Protein 1TAF (pdb70)

GO terms:
  GO:0016251 RNA polymerase II general transcription initiation factor activity (F, IDA)
  GO:0005634 nucleus (C, IDA)
  GO:0000124 SAGA complex (C, IDA)
  GO:0005669 transcription factor TFIID complex (C, IDA)
  GO:0006366 transcription by RNA polymerase II (P, IDA)
  GO:0030707 follicle cell of egg chamber development (P, IMP)
  GO:0001223 transcription coactivator binding (F, IPI)
  GO:0000124 SAGA complex (C, IPI)
  GO:0005669 transcription factor TFIID complex (C, IPI)
  GO:0046982 protein heterodimerization activity (F, IPI)
  GO:0005515 protein binding (F, IPI)

CATH classification: 1.10.20.10

Solvent-accessible surface area: 8183 Å² total; per-residue (Å²): 142,99,26,16,108,24,1,79,44,2,0,159,79,51,118,4,156,94,51,60,105,143,0,16,66,18,0,54,97,20,3,91,128,30,0,20,57,6,0,85,47,0,49,68,58,0,74,129,55,194,126,179,53,0,58,38,97,9,0,132,76,0,19,118,97,65,137,136,204,58,201,55,27,52,4,41,15,100,5,0,48,84,15,1,142,79,53,63,7,34,77,10,28,95,67,0,0,102,40,0,5,34,24,0,0,55,71,1,28,148,12,1,67,54,0,14,127,57,13,96,163,52,179,93,136,101,0,15,15,168,3,0,50,100,4,53,149,115

Radius of gyration: 15.67 Å; Cα contacts (8 Å, |Δi|>4): 174; chains: 2; bounding box: 30×45×30 Å

Nearest PDB structures (foldseek):
  1taf-assembly1_A  TM=1.015E+00  e=3.915E-10  Drosophila melanogaster
  6f3t-assembly4_L  TM=9.168E-01  e=1.521E-06  Homo sapiens
  6f3t-assembly1_E  TM=9.383E-01  e=9.383E-03  Homo sapiens
  5bs7-assembly1_D  TM=8.596E-01  e=2.216E-02  Xenopus laevis
  7yqk-assembly1_D  TM=8.655E-01  e=2.530E-02  Homo sapiens

Foldseek 3Di:
DVQLVVVVVVCVVVPVPDDDSCVSVVVVVVVVVVVCQLVVQLVVVCVVVVHDDRDPVSSVVSPVVVPD/DDDDDWADLVVQQVVCVVVVVDGDDSVRSVVVRRVVRVVVVQLVVQLVVVCVVVPHDDRDVVSSVVSVVD

Secondary structure (P-SEA, 3-state):
caaaaaaaaaaaaacccccccaaaaaaaaaaaaaaaaaaaaaaaaaaaaccccccaaaaaaaaaaacc/ccccbbbbaaaaaaaaaaaccccccaaaaaaaaaaaaaaaaaaaaaaaaaaaaaccccccaaaaaaaaac

InterPro domains:
  IPR003162 Transcription initiation factor TAFII31 [PF02291] (16-135)
  IPR003162 Transcription initiation factor TAFII31 [cd07979] (19-113)
  IPR009072 Histone-fold [G3DSA:1.10.20.10] (19-86)
  IPR009072 Histone-fold [SSF47113] (20-83)
  IPR051431 Transcription initiation factor TFIID subunit 9/TAF9 [PTHR48068] (2-189)

Sequence (138 aa):
PKDAQVIMSILKELNVQEYEPRVVNQLLEFTFRYVTSILDDAKVYANHARKKTIDLDDVRLATEVTLDMLYGSSISAESMKVIAESIGVGSLSDDAAKELAEDVSIKLKRIVQDAAKFMNHAKRQKLSVRDIDMSLKV

Organism: Drosophila melanogaster (NCBI:txid7227)

Structure (mmCIF, N/CA/C/O backbone):
data_1TAF
#
_entry.id   1TAF
#
_cell.length_a   59.800
_cell.length_b   59.800
_cell.length_c   111.000
_cell.angle_alpha   90.00
_cell.angle_beta   90.00
_cell.angle_gamma   90.00
#
_symmetry.space_group_name_H-M   'P 41 21 2'
#
loop_
_entity.id
_entity.type
_entity.pdbx_description
1 polymer 'TFIID TBP ASSOCIATED FACTOR 42'
2 polymer 'TFIID TBP ASSOCIATED FACTOR 62'
3 non-polymer 'ZINC ION'
4 water water
#
loop_
_atom_site.group_PDB
_atom_site.id
_atom_site.type_symbol
_atom_site.label_atom_id
_atom_site.label_alt_id
_atom_site.label_comp_id
_atom_site.label_asym_id
_atom_site.label_entity_id
_atom_site.label_seq_id
_atom_site.pdbx_PDB_ins_code
_atom_site.Cartn_x
_atom_site.Cartn_y
_atom_site.Cartn_z
_atom_site.occupancy
_atom_site.B_iso_or_equiv
_atom_site.auth_seq_id
_atom_site.auth_comp_id
_atom_site.auth_asym_id
_atom_site.auth_atom_id
_atom_site.pdbx_PDB_model_num
ATOM 1 N N . PRO A 1 1 ? 59.201 19.292 -7.203 1.00 46.08 19 PRO A N 1
ATOM 2 C CA . PRO A 1 1 ? 59.778 18.146 -6.476 1.00 43.48 19 PRO A CA 1
ATOM 3 C C . PRO A 1 1 ? 60.467 18.568 -5.173 1.00 40.28 19 PRO A C 1
ATOM 4 O O . PRO A 1 1 ? 60.293 17.947 -4.129 1.00 40.74 19 PRO A O 1
ATOM 8 N N . LYS A 1 2 ? 61.279 19.613 -5.267 1.00 38.22 20 LYS A N 1
ATOM 9 C CA . LYS A 1 2 ? 62.002 20.178 -4.136 1.00 33.25 20 LYS A CA 1
ATOM 10 C C . LYS A 1 2 ? 61.001 20.656 -3.077 1.00 29.05 20 LYS A C 1
ATOM 11 O O . LYS A 1 2 ? 61.157 20.362 -1.893 1.00 26.42 20 LYS A O 1
ATOM 17 N N . ASP A 1 3 ? 59.970 21.377 -3.521 1.00 24.61 21 ASP A N 1
ATOM 18 C CA . ASP A 1 3 ? 58.930 21.904 -2.634 1.00 20.90 21 ASP A CA 1
ATOM 19 C C . ASP A 1 3 ? 58.017 20.800 -2.107 1.00 18.55 21 ASP A C 1
ATOM 20 O O . ASP A 1 3 ? 57.530 20.887 -0.976 1.00 14.98 21 ASP A O 1
ATOM 25 N N . ALA A 1 4 ? 57.774 19.779 -2.931 1.00 15.50 22 ALA A N 1
ATOM 26 C CA . ALA A 1 4 ? 56.929 18.657 -2.531 1.00 14.40 22 ALA A CA 1
ATOM 27 C C . ALA A 1 4 ? 57.571 17.976 -1.334 1.00 13.53 22 ALA A C 1
ATOM 28 O O . ALA A 1 4 ? 56.881 17.609 -0.385 1.00 13.32 22 ALA A O 1
ATOM 30 N N . GLN A 1 5 ? 58.898 17.844 -1.374 1.00 13.56 23 GLN A N 1
ATOM 31 C CA . GLN A 1 5 ? 59.659 17.228 -0.295 1.00 15.33 23 GLN A CA 1
ATOM 32 C C . GLN A 1 5 ? 59.529 18.036 0.993 1.00 15.36 23 GLN A C 1
ATOM 33 O O . GLN A 1 5 ? 59.385 17.471 2.072 1.00 15.40 23 GLN A O 1
ATOM 39 N N . VAL A 1 6 ? 59.606 19.358 0.883 1.00 13.15 24 VAL A N 1
ATOM 40 C CA . VAL A 1 6 ? 59.471 20.213 2.055 1.00 12.01 24 VAL A CA 1
ATOM 41 C C . VAL A 1 6 ? 58.098 19.981 2.670 1.00 11.03 24 VAL A C 1
ATOM 42 O O . VAL A 1 6 ? 57.965 19.848 3.890 1.00 10.24 24 VAL A O 1
ATOM 46 N N . ILE A 1 7 ? 57.076 19.931 1.821 1.00 8.69 25 ILE A N 1
ATOM 47 C CA . ILE A 1 7 ? 55.725 19.727 2.318 1.00 8.79 25 ILE A CA 1
ATOM 48 C C . ILE A 1 7 ? 55.584 18.368 2.993 1.00 8.35 25 ILE A C 1
ATOM 49 O O . ILE A 1 7 ? 54.973 18.262 4.049 1.00 6.20 25 ILE A O 1
ATOM 54 N N . MET A 1 8 ? 56.224 17.349 2.431 1.00 9.01 26 MET A N 1
ATOM 55 C CA . MET A 1 8 ? 56.155 16.025 3.023 1.00 9.65 26 MET A CA 1
ATOM 56 C C . MET A 1 8 ? 56.857 16.022 4.383 1.00 11.16 26 MET A C 1
ATOM 57 O O . MET A 1 8 ? 56.380 15.394 5.334 1.00 9.81 26 MET A O 1
ATOM 62 N N . SER A 1 9 ? 57.938 16.794 4.494 1.00 11.55 27 SER A N 1
ATOM 63 C CA . SER A 1 9 ? 58.688 16.894 5.743 1.00 10.74 27 SER A CA 1
ATOM 64 C C . SER A 1 9 ? 57.880 17.633 6.790 1.00 11.18 27 SER A C 1
ATOM 65 O O . SER A 1 9 ? 57.945 17.291 7.969 1.00 10.11 27 SER A O 1
ATOM 68 N N . ILE A 1 10 ? 57.138 18.660 6.370 1.00 10.22 28 ILE A N 1
ATOM 69 C CA . ILE A 1 10 ? 56.297 19.425 7.305 1.00 10.13 28 ILE A CA 1
ATOM 70 C C . ILE A 1 10 ? 55.199 18.508 7.862 1.00 10.94 28 ILE A C 1
ATOM 71 O O . ILE A 1 10 ? 54.922 18.515 9.064 1.00 10.31 28 ILE A O 1
ATOM 76 N N . LEU A 1 11 ? 54.594 17.709 6.983 1.00 9.29 29 LEU A N 1
ATOM 77 C CA . LEU A 1 11 ? 53.554 16.777 7.387 1.00 9.43 29 LEU A CA 1
ATOM 78 C C . LEU A 1 11 ? 54.075 15.808 8.449 1.00 10.68 29 LEU A C 1
ATOM 79 O O . LEU A 1 11 ? 53.425 15.579 9.468 1.00 10.12 29 LEU A O 1
ATOM 84 N N . LYS A 1 12 ? 55.272 15.278 8.229 1.00 11.92 30 LYS A N 1
ATOM 85 C CA . LYS A 1 12 ? 55.887 14.349 9.172 1.00 12.80 30 LYS A CA 1
ATOM 86 C C . LYS A 1 12 ? 56.273 15.051 10.485 1.00 12.53 30 LYS A C 1
ATOM 87 O O . LYS A 1 12 ? 56.024 14.535 11.573 1.00 11.61 30 LYS A O 1
ATOM 93 N N . GLU A 1 13 ? 56.862 16.238 10.379 1.00 11.30 31 GLU A N 1
ATOM 94 C CA . GLU A 1 13 ? 57.268 17.001 11.557 1.00 11.54 31 GLU A CA 1
ATOM 95 C C . GLU A 1 13 ? 56.082 17.363 12.437 1.00 11.42 31 GLU A C 1
ATOM 96 O O . GLU A 1 13 ? 56.224 17.479 13.654 1.00 10.59 31 GLU A O 1
ATOM 102 N N . LEU A 1 14 ? 54.918 17.566 11.823 1.00 9.47 32 LEU A N 1
ATOM 103 C CA . LEU A 1 14 ? 53.729 17.911 12.593 1.00 10.05 32 LEU A CA 1
ATOM 104 C C . LEU A 1 14 ? 52.926 16.669 12.968 1.00 10.94 32 LEU A C 1
ATOM 105 O O . LEU A 1 14 ? 51.754 16.742 13.332 1.00 10.28 32 LEU A O 1
ATOM 110 N N . ASN A 1 15 ? 53.603 15.530 12.896 1.00 12.35 33 ASN A N 1
ATOM 111 C CA . ASN A 1 15 ? 53.045 14.237 13.248 1.00 16.10 33 ASN A CA 1
ATOM 112 C C . ASN A 1 15 ? 51.870 13.725 12.446 1.00 15.62 33 ASN A C 1
ATOM 113 O O . ASN A 1 15 ? 50.982 13.047 12.979 1.00 14.22 33 ASN A O 1
ATOM 118 N N . VAL A 1 16 ? 51.848 14.085 11.168 1.00 13.84 34 VAL A N 1
ATOM 119 C CA . VAL A 1 16 ? 50.816 13.592 10.277 1.00 14.40 34 VAL A CA 1
ATOM 120 C C . VAL A 1 16 ? 51.523 12.457 9.532 1.00 15.37 34 VAL A C 1
ATOM 121 O O . VAL A 1 16 ? 52.176 12.667 8.513 1.00 14.73 34 VAL A O 1
ATOM 125 N N . GLN A 1 17 ? 51.437 11.268 10.120 1.00 16.19 35 GLN A N 1
ATOM 126 C CA . GLN A 1 17 ? 52.068 10.057 9.605 1.00 17.02 35 GLN A CA 1
ATOM 127 C C . GLN A 1 17 ? 51.448 9.473 8.338 1.00 15.73 35 GLN A C 1
ATOM 128 O O . GLN A 1 17 ? 52.135 8.836 7.539 1.00 17.70 35 GLN A O 1
ATOM 134 N N . GLU A 1 18 ? 50.154 9.690 8.151 1.00 12.99 36 GLU A N 1
ATOM 135 C CA . GLU A 1 18 ? 49.477 9.198 6.961 1.00 12.91 36 GLU A CA 1
ATOM 136 C C . GLU A 1 18 ? 48.570 10.280 6.406 1.00 10.12 36 GLU A C 1
ATOM 137 O O . GLU A 1 18 ? 47.892 10.977 7.157 1.00 10.41 36 GLU A O 1
ATOM 143 N N . TYR A 1 19 ? 48.553 10.405 5.086 1.00 10.39 37 TYR A N 1
ATOM 144 C CA . TYR A 1 19 ? 47.726 11.396 4.413 1.00 9.47 37 TYR A CA 1
ATOM 145 C C . TYR A 1 19 ? 47.465 10.979 2.971 1.00 10.80 37 TYR A C 1
ATOM 146 O O . TYR A 1 19 ? 48.227 10.194 2.396 1.00 12.98 37 TYR A O 1
ATOM 155 N N . GLU A 1 20 ? 46.359 11.448 2.401 1.00 9.58 38 GLU A N 1
ATOM 156 C CA . GLU A 1 20 ? 46.049 11.152 1.010 1.00 8.43 38 GLU A CA 1
ATOM 157 C C . GLU A 1 20 ? 47.137 11.868 0.229 1.00 10.51 38 GLU A C 1
ATOM 158 O O . GLU A 1 20 ? 47.490 13.001 0.556 1.00 10.08 38 GLU A O 1
ATOM 164 N N . PRO A 1 21 ? 47.672 11.220 -0.823 1.00 12.47 39 PRO A N 1
ATOM 165 C CA . PRO A 1 21 ? 48.739 11.788 -1.654 1.00 12.63 39 PRO A CA 1
ATOM 166 C C . PRO A 1 21 ? 48.455 13.180 -2.174 1.00 12.27 39 PRO A C 1
ATOM 167 O O . PRO A 1 21 ? 49.354 14.009 -2.224 1.00 13.77 39 PRO A O 1
ATOM 171 N N . ARG A 1 22 ? 47.207 13.435 -2.547 1.00 11.43 40 ARG A N 1
ATOM 172 C CA . ARG A 1 22 ? 46.812 14.725 -3.094 1.00 13.51 40 ARG A CA 1
ATOM 173 C C . ARG A 1 22 ? 46.883 15.917 -2.136 1.00 14.01 40 ARG A C 1
ATOM 174 O O . ARG A 1 22 ? 46.719 17.067 -2.560 1.00 12.49 40 ARG A O 1
ATOM 182 N N . VAL A 1 23 ? 47.084 15.642 -0.846 1.00 11.41 41 VAL A N 1
ATOM 183 C CA . VAL A 1 23 ? 47.218 16.691 0.166 1.00 10.67 41 VAL A CA 1
ATOM 184 C C . VAL A 1 23 ? 48.460 17.520 -0.186 1.00 10.95 41 VAL A C 1
ATOM 185 O O . VAL A 1 23 ? 48.462 18.743 -0.081 1.00 12.27 41 VAL A O 1
ATOM 189 N N . VAL A 1 24 ? 49.510 16.844 -0.623 1.00 10.88 42 VAL A N 1
ATOM 190 C CA . VAL A 1 24 ? 50.737 17.518 -1.008 1.00 12.89 42 VAL A CA 1
ATOM 191 C C . VAL A 1 24 ? 50.444 18.470 -2.175 1.00 14.38 42 VAL A C 1
ATOM 192 O O . VAL A 1 24 ? 50.901 19.608 -2.190 1.00 13.34 42 VAL A O 1
ATOM 196 N N . ASN A 1 25 ? 49.670 17.993 -3.141 1.00 13.63 43 ASN A N 1
ATOM 197 C CA . ASN A 1 25 ? 49.311 18.788 -4.308 1.00 15.49 43 ASN A CA 1
ATOM 198 C C . ASN A 1 25 ? 48.553 20.027 -3.864 1.00 14.49 43 ASN A C 1
ATOM 199 O O . ASN A 1 25 ? 48.841 21.134 -4.311 1.00 13.60 43 ASN A O 1
ATOM 204 N N . GLN A 1 26 ? 47.572 19.822 -2.992 1.00 11.66 44 GLN A N 1
ATOM 205 C CA . GLN A 1 26 ? 46.755 20.900 -2.451 1.00 12.33 44 GLN A CA 1
ATOM 206 C C . GLN A 1 26 ? 47.626 21.951 -1.785 1.00 12.13 44 GLN A C 1
ATOM 207 O O . GLN A 1 26 ? 47.371 23.148 -1.912 1.00 10.35 44 GLN A O 1
ATOM 213 N N . LEU A 1 27 ? 48.608 21.491 -1.013 1.00 10.85 45 LEU A N 1
ATOM 214 C CA . LEU A 1 27 ? 49.483 22.403 -0.294 1.00 10.89 45 LEU A CA 1
ATOM 215 C C . LEU A 1 27 ? 50.437 23.149 -1.214 1.00 11.41 45 LEU A C 1
ATOM 216 O O . LEU A 1 27 ? 50.806 24.284 -0.931 1.00 10.33 45 LEU A O 1
ATOM 221 N N . LEU A 1 28 ? 50.818 22.524 -2.326 1.00 9.92 46 LEU A N 1
ATOM 222 C CA . LEU A 1 28 ? 51.693 23.192 -3.280 1.00 11.68 46 LEU A CA 1
ATOM 223 C C . LEU A 1 28 ? 50.871 24.285 -3.971 1.00 12.72 46 LEU A C 1
ATOM 224 O O . LEU A 1 28 ? 51.362 25.382 -4.236 1.00 10.57 46 LEU A O 1
ATOM 229 N N . GLU A 1 29 ? 49.597 23.993 -4.209 1.00 12.57 47 GLU A N 1
ATOM 230 C CA . GLU A 1 29 ? 48.702 24.936 -4.858 1.00 12.80 47 GLU A CA 1
ATOM 231 C C . GLU A 1 29 ? 48.446 26.124 -3.951 1.00 13.03 47 GLU A C 1
ATOM 232 O O . GLU A 1 29 ? 48.393 27.271 -4.406 1.00 10.40 47 GLU A O 1
ATOM 238 N N . PHE A 1 30 ? 48.328 25.847 -2.657 1.00 11.17 48 PHE A N 1
ATOM 239 C CA . PHE A 1 30 ? 48.128 26.902 -1.682 1.00 11.14 48 PHE A CA 1
ATOM 240 C C . PHE A 1 30 ? 49.368 27.779 -1.669 1.00 9.95 48 PHE A C 1
ATOM 241 O O . PHE A 1 30 ? 49.258 28.995 -1.634 1.00 11.20 48 PHE A O 1
ATOM 249 N N . THR A 1 31 ? 50.538 27.149 -1.623 1.00 8.11 49 THR A N 1
ATOM 250 C CA . THR A 1 31 ? 51.805 27.867 -1.608 1.00 7.79 49 THR A CA 1
ATOM 251 C C . THR A 1 31 ? 51.855 28.861 -2.767 1.00 9.57 49 THR A C 1
ATOM 252 O O . THR A 1 31 ? 52.140 30.041 -2.572 1.00 9.78 49 THR A O 1
ATOM 256 N N . PHE A 1 32 ? 51.507 28.384 -3.958 1.00 9.35 50 PHE A N 1
ATOM 257 C CA . PHE A 1 32 ? 51.525 29.209 -5.151 1.00 10.23 50 PHE A CA 1
ATOM 258 C C . PHE A 1 32 ? 50.530 30.353 -5.040 1.00 10.12 50 PHE A C 1
ATOM 259 O O . PHE A 1 32 ? 50.852 31.506 -5.312 1.00 10.09 50 PHE A O 1
ATOM 267 N N . ARG A 1 33 ? 49.331 30.030 -4.595 1.00 10.47 51 ARG A N 1
ATOM 268 C CA . ARG A 1 33 ? 48.269 31.009 -4.449 1.00 11.99 51 ARG A CA 1
ATOM 269 C C . ARG A 1 33 ? 48.620 32.105 -3.450 1.00 10.79 51 ARG A C 1
ATOM 270 O O . ARG A 1 33 ? 48.379 33.281 -3.710 1.00 9.65 51 ARG A O 1
ATOM 278 N N . TYR A 1 34 ? 49.195 31.713 -2.315 1.00 8.98 52 TYR A N 1
ATOM 279 C CA . TYR A 1 34 ? 49.562 32.653 -1.260 1.00 8.02 52 TYR A CA 1
ATOM 280 C C . TYR A 1 34 ? 50.676 33.579 -1.727 1.00 7.88 52 TYR A C 1
ATOM 281 O O . TYR A 1 34 ? 50.574 34.792 -1.600 1.00 6.96 52 TYR A O 1
ATOM 290 N N . VAL A 1 35 ? 51.744 32.998 -2.257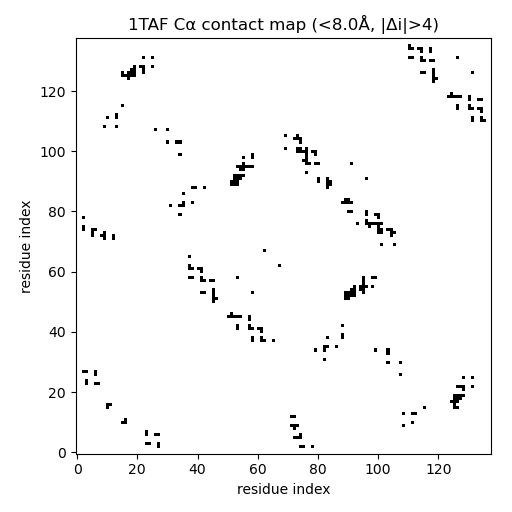 1.00 6.12 53 VAL A N 1
ATOM 291 C CA . VAL A 1 35 ? 52.874 33.778 -2.726 1.00 6.32 53 VAL A CA 1
ATOM 292 C C . VAL A 1 35 ? 52.469 34.706 -3.868 1.00 6.45 53 VAL A C 1
ATOM 293 O O . VAL A 1 35 ? 52.797 35.885 -3.856 1.00 8.24 53 VAL A O 1
ATOM 297 N N . THR A 1 36 ? 51.707 34.205 -4.828 1.00 5.90 54 THR A N 1
ATOM 298 C CA . THR A 1 36 ? 51.291 35.062 -5.930 1.00 7.05 54 THR A CA 1
ATOM 299 C C . THR A 1 36 ? 50.396 36.205 -5.424 1.00 7.19 54 THR A C 1
ATOM 300 O O . THR A 1 36 ? 50.522 37.343 -5.863 1.00 7.70 54 THR A O 1
ATOM 304 N N . SER A 1 37 ? 49.528 35.917 -4.464 1.00 7.31 55 SER A N 1
ATOM 305 C CA . SER A 1 37 ? 48.641 36.941 -3.943 1.00 8.37 55 SER A CA 1
ATOM 306 C C . SER A 1 37 ? 49.430 38.075 -3.282 1.00 8.91 55 SER A C 1
ATOM 307 O O . SER A 1 37 ? 49.189 39.248 -3.555 1.00 10.73 55 SER A O 1
ATOM 310 N N . ILE A 1 38 ? 50.387 37.719 -2.431 1.00 8.24 56 ILE A N 1
ATOM 311 C CA . ILE A 1 38 ? 51.210 38.710 -1.752 1.00 6.19 56 ILE A CA 1
ATOM 312 C C . ILE A 1 38 ? 52.059 39.496 -2.758 1.00 4.31 56 ILE A C 1
ATOM 313 O O . ILE A 1 38 ? 52.137 40.708 -2.677 1.00 5.09 56 ILE A O 1
ATOM 318 N N . LEU A 1 39 ? 52.672 38.799 -3.713 1.00 4.59 57 LEU A N 1
ATOM 319 C CA . LEU A 1 39 ? 53.543 39.429 -4.720 1.00 5.94 57 LEU A CA 1
ATOM 320 C C . LEU A 1 39 ? 52.799 40.348 -5.661 1.00 6.17 57 LEU A C 1
ATOM 321 O O . LEU A 1 39 ? 53.306 41.385 -6.077 1.00 7.51 57 LEU A O 1
ATOM 326 N N . ASP A 1 40 ? 51.568 39.978 -5.962 1.00 8.79 58 ASP A N 1
ATOM 327 C CA . ASP A 1 40 ? 50.741 40.769 -6.848 1.00 8.50 58 ASP A CA 1
ATOM 328 C C . ASP A 1 40 ? 50.477 42.159 -6.259 1.00 8.07 58 ASP A C 1
ATOM 329 O O . ASP A 1 40 ? 50.485 43.158 -6.979 1.00 6.52 58 ASP A O 1
ATOM 334 N N . ASP A 1 41 ? 50.258 42.217 -4.947 1.00 6.96 59 ASP A N 1
ATOM 335 C CA . ASP A 1 41 ? 50.032 43.482 -4.256 1.00 6.29 59 ASP A CA 1
ATOM 336 C C . ASP A 1 41 ? 51.361 44.219 -4.052 1.00 7.19 59 ASP A C 1
ATOM 337 O O . ASP A 1 41 ? 51.454 45.443 -4.236 1.00 5.16 59 ASP A O 1
ATOM 342 N N . ALA A 1 42 ? 52.386 43.466 -3.660 1.00 6.08 60 ALA A N 1
ATOM 343 C CA . ALA A 1 42 ? 53.713 44.027 -3.437 1.00 6.49 60 ALA A CA 1
ATOM 344 C C . ALA A 1 42 ? 54.222 44.729 -4.702 1.00 7.09 60 ALA A C 1
ATOM 345 O O . ALA A 1 42 ? 54.896 45.754 -4.611 1.00 8.45 60 ALA A O 1
ATOM 347 N N . LYS A 1 43 ? 53.888 44.189 -5.874 1.00 6.46 61 LYS A N 1
ATOM 348 C CA . LYS A 1 43 ? 54.311 44.777 -7.148 1.00 4.77 61 LYS A CA 1
ATOM 349 C C . LYS A 1 43 ? 53.737 46.184 -7.325 1.00 6.37 61 LYS A C 1
ATOM 350 O O . LYS A 1 43 ? 54.410 47.079 -7.827 1.00 6.96 61 LYS A O 1
ATOM 356 N N . VAL A 1 44 ? 52.503 46.385 -6.882 1.00 7.07 62 VAL A N 1
ATOM 357 C CA . VAL A 1 44 ? 51.861 47.687 -6.991 1.00 7.20 62 VAL A CA 1
ATOM 358 C C . VAL A 1 44 ? 52.625 48.702 -6.131 1.00 8.26 62 VAL A C 1
ATOM 359 O O . VAL A 1 44 ? 52.916 49.807 -6.576 1.00 7.51 62 VAL A O 1
ATOM 363 N N . TYR A 1 45 ? 52.978 48.301 -4.915 1.00 9.67 63 TYR A N 1
ATOM 364 C CA . TYR A 1 45 ? 53.716 49.166 -3.997 1.00 11.27 63 TYR A CA 1
ATOM 365 C C . TYR A 1 45 ? 55.074 49.526 -4.601 1.00 13.37 63 TYR A C 1
ATOM 366 O O . TYR A 1 45 ? 55.477 50.688 -4.574 1.00 16.00 63 TYR A O 1
ATOM 375 N N . ALA A 1 46 ? 55.751 48.533 -5.180 1.00 13.73 64 ALA A N 1
ATOM 376 C CA . ALA A 1 46 ? 57.052 48.734 -5.814 1.00 13.86 64 ALA A CA 1
ATOM 377 C C . ALA A 1 46 ? 56.900 49.720 -6.975 1.00 15.57 64 ALA A C 1
ATOM 378 O O . ALA A 1 46 ? 57.741 50.602 -7.172 1.00 15.93 64 ALA A O 1
ATOM 380 N N . ASN A 1 47 ? 55.804 49.578 -7.719 1.00 17.69 65 ASN A N 1
ATOM 381 C CA . ASN A 1 47 ? 55.495 50.459 -8.848 1.00 19.90 65 ASN A CA 1
ATOM 382 C C . ASN A 1 47 ? 55.319 51.904 -8.393 1.00 21.30 65 ASN A C 1
ATOM 383 O O . ASN A 1 47 ? 55.935 52.811 -8.934 1.00 24.24 65 ASN A O 1
ATOM 388 N N . HIS A 1 48 ? 54.496 52.104 -7.373 1.00 23.88 66 HIS A N 1
ATOM 389 C CA . HIS A 1 48 ? 54.229 53.433 -6.829 1.00 24.82 66 HIS A CA 1
ATOM 390 C C . HIS A 1 48 ? 55.450 54.083 -6.171 1.00 28.77 66 HIS A C 1
ATOM 391 O O . HIS A 1 48 ? 55.454 55.288 -5.886 1.00 27.83 66 HIS A O 1
ATOM 398 N N . ALA A 1 49 ? 56.462 53.267 -5.893 1.00 29.72 67 ALA A N 1
ATOM 399 C CA . ALA A 1 49 ? 57.702 53.745 -5.295 1.00 31.83 67 ALA A CA 1
ATOM 400 C C . ALA A 1 49 ? 58.715 53.951 -6.422 1.00 32.53 67 ALA A C 1
ATOM 40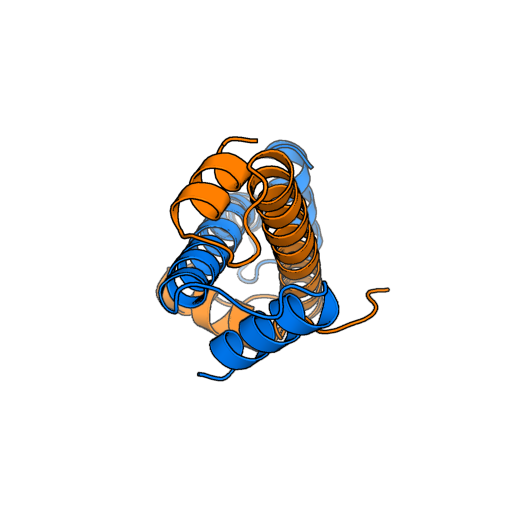1 O O . ALA A 1 49 ? 59.811 54.471 -6.203 1.00 33.30 67 ALA A O 1
ATOM 403 N N . ARG A 1 50 ? 58.316 53.568 -7.631 1.00 33.30 68 ARG A N 1
ATOM 404 C CA . ARG A 1 50 ? 59.154 53.684 -8.811 1.00 36.36 68 ARG A CA 1
ATOM 405 C C . ARG A 1 50 ? 60.386 52.796 -8.666 1.00 36.57 68 ARG A C 1
ATOM 406 O O . ARG A 1 50 ? 61.524 53.239 -8.847 1.00 38.69 68 ARG A O 1
ATOM 414 N N . LYS A 1 51 ? 60.143 51.534 -8.323 1.00 34.86 69 LYS A N 1
ATOM 415 C CA . LYS A 1 51 ? 61.203 50.546 -8.151 1.00 31.59 69 LYS A CA 1
ATOM 416 C C . LYS A 1 51 ? 61.011 49.423 -9.160 1.00 30.53 69 LYS A C 1
ATOM 417 O O . LYS A 1 51 ? 59.900 49.178 -9.618 1.00 32.41 69 LYS A O 1
ATOM 423 N N . LYS A 1 52 ? 62.097 48.756 -9.521 1.00 27.24 70 LYS A N 1
ATOM 424 C CA . LYS A 1 52 ? 62.023 47.646 -10.455 1.00 27.06 70 LYS A CA 1
ATOM 425 C C . LYS A 1 52 ? 61.991 46.312 -9.714 1.00 25.86 70 LYS A C 1
ATOM 426 O O . LYS A 1 52 ? 61.467 45.322 -10.229 1.00 27.91 70 LYS A O 1
ATOM 432 N N . THR A 1 53 ? 62.528 46.296 -8.498 1.00 20.03 71 THR A N 1
ATOM 433 C CA . THR A 1 53 ? 62.601 45.077 -7.708 1.00 16.20 71 THR A CA 1
ATOM 434 C C . THR A 1 53 ? 61.764 45.137 -6.437 1.00 14.32 71 THR A C 1
ATOM 435 O O . THR A 1 53 ? 61.870 46.085 -5.666 1.00 12.03 71 THR A O 1
ATOM 439 N N . ILE A 1 54 ? 60.932 44.119 -6.228 1.00 12.53 72 ILE A N 1
ATOM 440 C CA . ILE A 1 54 ? 60.105 44.030 -5.027 1.00 10.88 72 ILE A CA 1
ATOM 441 C C . ILE A 1 54 ? 61.055 43.859 -3.843 1.00 7.89 72 ILE A C 1
ATOM 442 O O . ILE A 1 54 ? 61.975 43.049 -3.897 1.00 6.88 72 ILE A O 1
ATOM 447 N N . ASP A 1 55 ? 60.838 44.658 -2.797 1.00 8.84 73 ASP A N 1
ATOM 448 C CA . ASP A 1 55 ? 61.657 44.641 -1.583 1.00 9.00 73 ASP A CA 1
ATOM 449 C C . ASP A 1 55 ? 60.857 44.187 -0.357 1.00 8.54 73 ASP A C 1
ATOM 450 O O . ASP A 1 55 ? 59.635 44.050 -0.410 1.00 6.88 73 ASP A O 1
ATOM 455 N N . LEU A 1 56 ? 61.567 43.975 0.749 1.00 7.83 74 LEU A N 1
ATOM 456 C CA . LEU A 1 56 ? 60.988 43.546 2.020 1.00 8.09 74 LEU A CA 1
ATOM 457 C C . LEU A 1 56 ? 59.791 44.409 2.445 1.00 9.45 74 LEU A C 1
ATOM 458 O O . LEU A 1 56 ? 58.760 43.885 2.870 1.00 6.27 74 LEU A O 1
ATOM 463 N N . ASP A 1 57 ? 59.937 45.730 2.350 1.00 9.02 75 ASP A N 1
ATOM 464 C CA . ASP A 1 57 ? 58.855 46.630 2.747 1.00 10.83 75 ASP A CA 1
ATOM 465 C C . ASP A 1 57 ? 57.581 46.422 1.939 1.00 10.20 75 ASP A C 1
ATOM 466 O O . ASP A 1 57 ? 56.479 46.536 2.483 1.00 11.71 75 ASP A O 1
ATOM 471 N N . ASP A 1 58 ? 57.738 46.078 0.660 1.00 9.51 76 ASP A N 1
ATOM 472 C CA . ASP A 1 58 ? 56.605 45.830 -0.222 1.00 9.49 76 ASP A CA 1
ATOM 473 C C . ASP A 1 58 ? 55.881 44.568 0.213 1.00 9.70 76 ASP A C 1
ATOM 474 O O . ASP A 1 58 ? 54.653 44.538 0.269 1.00 7.79 76 ASP A O 1
ATOM 479 N N . VAL A 1 59 ? 56.649 43.520 0.503 1.00 8.82 77 VAL A N 1
ATOM 480 C CA . VAL A 1 59 ? 56.080 42.250 0.964 1.00 10.15 77 VAL A CA 1
ATOM 481 C C . VAL A 1 59 ? 55.414 42.435 2.342 1.00 8.96 77 VAL A C 1
ATOM 482 O O . VAL A 1 59 ? 54.335 41.900 2.599 1.00 9.60 77 VAL A O 1
ATOM 486 N N . ARG A 1 60 ? 56.044 43.213 3.212 1.00 7.20 78 ARG A N 1
ATOM 487 C CA . ARG A 1 60 ? 55.492 43.443 4.542 1.00 7.86 78 ARG A CA 1
ATOM 488 C C . ARG A 1 60 ? 54.149 44.171 4.520 1.00 8.38 78 ARG A C 1
ATOM 489 O O . ARG A 1 60 ? 53.212 43.784 5.225 1.00 7.62 78 ARG A O 1
ATOM 497 N N . LEU A 1 61 ? 54.035 45.173 3.654 1.00 6.40 79 LEU A N 1
ATOM 498 C CA . LEU A 1 61 ? 52.809 45.948 3.541 1.00 4.45 79 LEU A CA 1
ATOM 499 C C . LEU A 1 61 ? 51.721 45.097 2.897 1.00 5.80 79 LEU A C 1
ATOM 500 O O . LEU A 1 61 ? 50.592 45.072 3.361 1.00 5.98 79 LEU A O 1
ATOM 505 N N . ALA A 1 62 ? 52.068 44.373 1.840 1.00 6.16 80 ALA A N 1
ATOM 506 C CA . ALA A 1 62 ? 51.100 43.510 1.178 1.00 6.38 80 ALA A CA 1
ATOM 507 C C . ALA A 1 62 ? 50.528 42.512 2.182 1.00 7.48 80 ALA A C 1
ATOM 508 O O . ALA A 1 62 ? 49.323 42.275 2.220 1.00 8.39 80 ALA A O 1
ATOM 510 N N . THR A 1 63 ? 51.403 41.923 2.991 1.00 8.28 81 THR A N 1
ATOM 511 C CA . THR A 1 63 ? 51.005 40.944 3.997 1.00 7.75 81 THR A CA 1
ATOM 512 C C . THR A 1 63 ? 50.113 41.554 5.075 1.00 10.04 81 THR A C 1
ATOM 513 O O . THR A 1 63 ? 49.123 40.953 5.491 1.00 11.56 81 THR A O 1
ATOM 517 N N . GLU A 1 64 ? 50.480 42.757 5.510 1.00 12.78 82 GLU A N 1
ATOM 518 C CA . GLU A 1 64 ? 49.762 43.507 6.545 1.00 12.55 82 GLU A CA 1
ATOM 519 C C . GLU A 1 64 ? 48.358 43.938 6.110 1.00 13.31 82 GLU A C 1
ATOM 520 O O . GLU A 1 64 ? 47.408 43.872 6.887 1.00 13.27 82 GLU A O 1
ATOM 526 N N . VAL A 1 65 ? 48.238 44.361 4.858 1.00 13.55 83 VAL A N 1
ATOM 527 C CA . VAL A 1 65 ? 46.971 44.826 4.323 1.00 16.73 83 VAL A CA 1
ATOM 528 C C . VAL A 1 65 ? 46.050 43.690 3.928 1.00 21.60 83 VAL A C 1
ATOM 529 O O . VAL A 1 65 ? 44.831 43.850 3.926 1.00 24.94 83 VAL A O 1
ATOM 533 N N . THR A 1 66 ? 46.615 42.528 3.629 1.00 24.82 84 THR A N 1
ATOM 534 C CA . THR A 1 66 ? 45.785 41.390 3.261 1.00 27.87 84 THR A CA 1
ATOM 535 C C . THR A 1 66 ? 45.609 40.471 4.464 1.00 30.57 84 THR A C 1
ATOM 536 O O . THR A 1 66 ? 45.530 39.258 4.316 1.00 32.16 84 THR A O 1
ATOM 540 N N . LEU A 1 67 ? 45.508 41.110 5.636 1.00 35.99 85 LEU A N 1
ATOM 541 C CA . LEU A 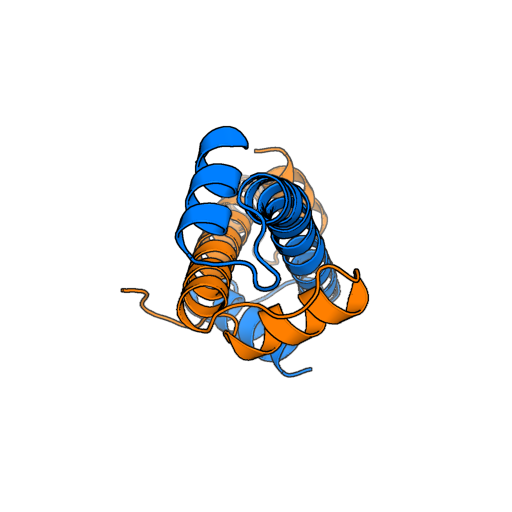1 67 ? 45.334 40.532 6.979 1.00 39.58 85 LEU A CA 1
ATOM 542 C C . LEU A 1 67 ? 46.613 40.693 7.808 1.00 40.82 85 LEU A C 1
ATOM 543 O O . LEU A 1 67 ? 46.875 41.778 8.313 1.00 42.14 85 LEU A O 1
ATOM 548 N N . ASP A 1 68 ? 47.393 39.624 7.959 1.00 44.34 86 ASP A N 1
ATOM 549 C CA . ASP A 1 68 ? 48.654 39.656 8.711 1.00 46.61 86 ASP A CA 1
ATOM 550 C C . ASP A 1 68 ? 49.287 38.267 8.779 1.00 49.57 86 ASP A C 1
ATOM 556 N N . MET B 2 1 ? 64.716 31.525 13.653 1.00 41.60 1 MET B N 1
ATOM 557 C CA . MET B 2 1 ? 63.291 31.926 13.474 1.00 38.88 1 MET B CA 1
ATOM 558 C C . MET B 2 1 ? 62.372 30.711 13.502 1.00 38.39 1 MET B C 1
ATOM 559 O O . MET B 2 1 ? 61.698 30.458 14.500 1.00 39.64 1 MET B O 1
ATOM 564 N N . LEU B 2 2 ? 62.364 29.957 12.405 1.00 37.43 2 LEU B N 1
ATOM 565 C CA . LEU B 2 2 ? 61.517 28.773 12.280 1.00 34.89 2 LEU B CA 1
ATOM 566 C C . LEU B 2 2 ? 62.231 27.457 12.550 1.00 33.12 2 LEU B C 1
ATOM 567 O O . LEU B 2 2 ? 63.380 27.272 12.156 1.00 33.97 2 LEU B O 1
ATOM 572 N N . TYR B 2 3 ? 61.564 26.573 13.281 1.00 29.90 3 TYR B N 1
ATOM 573 C CA . TYR B 2 3 ? 62.105 25.253 13.546 1.00 26.16 3 TYR B CA 1
ATOM 574 C C . TYR B 2 3 ? 61.402 24.364 12.525 1.00 24.04 3 TYR B C 1
ATOM 575 O O . TYR B 2 3 ? 60.333 24.716 12.010 1.00 19.49 3 TYR B O 1
ATOM 584 N N . GLY B 2 4 ? 62.018 23.236 12.202 1.00 20.98 4 GLY B N 1
ATOM 585 C CA . GLY B 2 4 ? 61.429 22.339 11.234 1.00 19.01 4 GLY B CA 1
ATOM 586 C C . GLY B 2 4 ? 61.747 22.782 9.827 1.00 16.05 4 GLY B C 1
ATOM 587 O O . GLY B 2 4 ? 62.603 23.635 9.619 1.00 18.07 4 GLY B O 1
ATOM 588 N N . SER B 2 5 ? 61.042 22.213 8.859 1.00 13.42 5 SER B N 1
ATOM 589 C CA . SER B 2 5 ? 61.260 22.531 7.461 1.00 12.85 5 SER B CA 1
ATOM 590 C C . SER B 2 5 ? 60.559 23.796 6.965 1.00 13.28 5 SER B C 1
ATOM 591 O O . SER B 2 5 ? 59.569 24.259 7.530 1.00 12.42 5 SER B O 1
ATOM 594 N N . SER B 2 6 ? 61.076 24.340 5.876 1.00 13.72 6 SER B N 1
ATOM 595 C CA . SER B 2 6 ? 60.495 25.524 5.290 1.00 12.22 6 SER B CA 1
ATOM 596 C C . SER B 2 6 ? 60.800 25.591 3.806 1.00 10.38 6 SER B C 1
A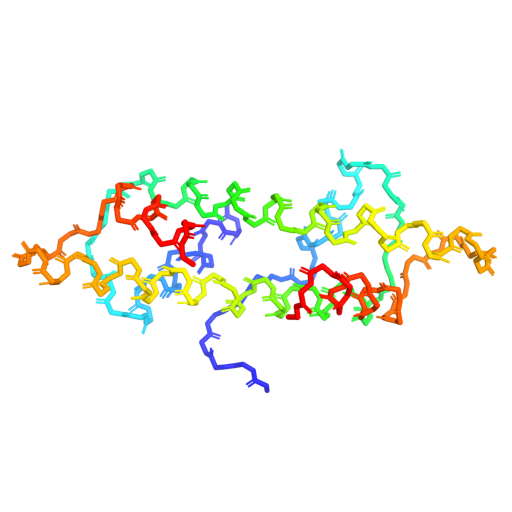TOM 597 O O . SER B 2 6 ? 61.774 25.016 3.332 1.00 10.29 6 SER B O 1
ATOM 600 N N . ILE B 2 7 ? 59.902 26.225 3.071 1.00 10.73 7 ILE B N 1
ATOM 601 C CA . ILE B 2 7 ? 60.048 26.412 1.635 1.00 13.40 7 ILE B CA 1
ATOM 602 C C . ILE B 2 7 ? 61.255 27.328 1.424 1.00 13.34 7 ILE B C 1
ATOM 603 O O . ILE B 2 7 ? 61.474 28.262 2.193 1.00 13.29 7 ILE B O 1
ATOM 608 N N . SER B 2 8 ? 62.051 27.048 0.403 1.00 12.69 8 SER B N 1
ATOM 609 C CA . SER B 2 8 ? 63.237 27.856 0.127 1.00 13.62 8 SER B CA 1
ATOM 610 C C . SER B 2 8 ? 62.900 29.217 -0.464 1.00 12.32 8 SER B C 1
ATOM 611 O O . SER B 2 8 ? 61.874 29.384 -1.137 1.00 12.33 8 SER B O 1
ATOM 614 N N . ALA B 2 9 ? 63.785 30.179 -0.230 1.00 10.76 9 ALA B N 1
ATOM 615 C CA . ALA B 2 9 ? 63.629 31.517 -0.771 1.00 8.99 9 ALA B CA 1
ATOM 616 C C . ALA B 2 9 ? 63.737 31.440 -2.295 1.00 11.28 9 ALA B C 1
ATOM 617 O O . ALA B 2 9 ? 63.153 32.254 -3.011 1.00 9.94 9 ALA B O 1
ATOM 619 N N . GLU B 2 10 ? 64.463 30.435 -2.789 1.00 12.16 10 GLU B N 1
ATOM 620 C CA . GLU B 2 10 ? 64.639 30.235 -4.230 1.00 14.98 10 GLU B CA 1
ATOM 621 C C . GLU B 2 10 ? 63.311 29.928 -4.937 1.00 15.56 10 GLU B C 1
ATOM 622 O O . GLU B 2 10 ? 63.045 30.421 -6.039 1.00 16.10 10 GLU B O 1
ATOM 628 N N . SER B 2 11 ? 62.455 29.157 -4.272 1.00 13.36 11 SER B N 1
ATOM 629 C CA . SER B 2 11 ? 61.148 28.808 -4.812 1.00 12.30 11 SER B CA 1
ATOM 630 C C . SER B 2 11 ? 60.262 30.038 -5.005 1.00 11.09 11 SER B C 1
ATOM 631 O O . SER B 2 11 ? 59.394 30.048 -5.869 1.00 12.24 11 SER B O 1
ATOM 634 N N . MET B 2 12 ? 60.470 31.068 -4.190 1.00 10.97 12 MET B N 1
ATOM 635 C CA . MET B 2 12 ? 59.688 32.305 -4.282 1.00 12.21 12 MET B CA 1
ATOM 636 C C . MET B 2 12 ? 60.044 33.033 -5.569 1.00 13.61 12 MET B C 1
ATOM 637 O O . MET B 2 12 ? 59.210 33.705 -6.170 1.00 12.85 12 MET B O 1
ATOM 642 N N . LYS B 2 13 ? 61.307 32.914 -5.959 1.00 15.27 13 LYS B N 1
ATOM 643 C CA . LYS B 2 13 ? 61.818 33.546 -7.169 1.00 17.93 13 LYS B CA 1
ATOM 644 C C . LYS B 2 13 ? 61.170 32.930 -8.420 1.00 16.82 13 LYS B C 1
ATOM 645 O O . LYS B 2 13 ? 60.779 33.635 -9.360 1.00 15.13 13 LYS B O 1
ATOM 651 N N . VAL B 2 14 ? 61.076 31.605 -8.429 1.00 15.24 14 VAL B N 1
ATOM 652 C CA . VAL B 2 14 ? 60.486 30.884 -9.542 1.00 13.12 14 VAL B CA 1
ATOM 653 C C . VAL B 2 14 ? 59.038 31.286 -9.688 1.00 13.04 14 VAL B C 1
ATOM 654 O O . VAL B 2 14 ? 58.569 31.508 -10.792 1.00 13.38 14 VAL B O 1
ATOM 658 N N . ILE B 2 15 ? 58.327 31.358 -8.567 1.00 10.86 15 ILE B N 1
ATOM 659 C CA . ILE B 2 15 ? 56.924 31.748 -8.583 1.00 9.28 15 ILE B CA 1
ATOM 660 C C . ILE B 2 15 ? 56.773 33.182 -9.116 1.00 8.07 15 ILE B C 1
ATOM 661 O O . ILE B 2 15 ? 55.891 33.455 -9.929 1.00 7.05 15 ILE B O 1
ATOM 666 N N . ALA B 2 16 ? 57.672 34.072 -8.703 1.00 9.09 16 ALA B N 1
ATOM 667 C CA . ALA B 2 16 ? 57.637 35.465 -9.141 1.00 10.62 16 ALA B CA 1
ATOM 668 C C . ALA B 2 16 ? 57.765 35.585 -10.663 1.00 14.40 16 ALA B C 1
ATOM 669 O O . ALA B 2 16 ? 57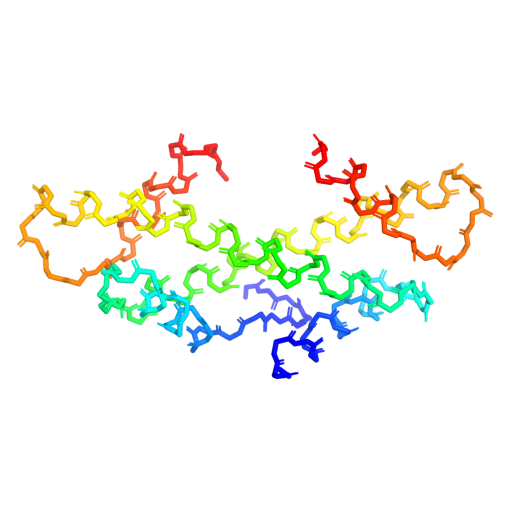.061 36.388 -11.293 1.00 14.04 16 ALA B O 1
ATOM 671 N N . GLU B 2 17 ? 58.645 34.776 -11.254 1.00 15.46 17 GLU B N 1
ATOM 672 C CA . GLU B 2 17 ? 58.833 34.800 -12.700 1.00 17.97 17 GLU B CA 1
ATOM 673 C C . GLU B 2 17 ? 57.632 34.251 -13.431 1.00 17.35 17 GLU B C 1
ATOM 674 O O . GLU B 2 17 ? 57.274 34.737 -14.498 1.00 23.65 17 GLU B O 1
ATOM 680 N N . SER B 2 18 ? 57.026 33.213 -12.872 1.00 17.18 18 SER B N 1
ATOM 681 C CA . SER B 2 18 ? 55.868 32.586 -13.490 1.00 14.34 18 SER B CA 1
ATOM 682 C C . SER B 2 18 ? 54.664 33.510 -13.574 1.00 13.88 18 SER B C 1
ATOM 683 O O . SER B 2 18 ? 53.763 33.280 -14.375 1.00 12.25 18 SER B O 1
ATOM 686 N N . ILE B 2 19 ? 54.629 34.540 -12.735 1.00 10.85 19 ILE B N 1
ATOM 687 C CA . ILE B 2 19 ? 53.515 35.465 -12.765 1.00 10.32 19 ILE B CA 1
ATOM 688 C C . ILE B 2 19 ? 53.895 36.833 -13.304 1.00 8.96 19 ILE B C 1
ATOM 689 O O . ILE B 2 19 ? 53.075 37.746 -13.332 1.00 11.32 19 ILE B O 1
ATOM 694 N N . GLY B 2 20 ? 55.145 36.978 -13.712 1.00 7.17 20 GLY B N 1
ATOM 695 C CA . GLY B 2 20 ? 55.579 38.235 -14.291 1.00 6.39 20 GLY B CA 1
ATOM 696 C C . GLY B 2 20 ? 55.773 39.459 -13.420 1.00 8.71 20 GLY B C 1
ATOM 697 O O . GLY B 2 20 ? 55.802 40.580 -13.946 1.00 7.78 20 GLY B O 1
ATOM 698 N N . VAL B 2 21 ? 55.957 39.276 -12.112 1.00 9.66 21 VAL B N 1
ATOM 699 C CA . VAL B 2 21 ? 56.169 40.431 -11.233 1.00 8.02 21 VAL B CA 1
ATOM 700 C C . VAL B 2 21 ? 57.629 40.885 -11.166 1.00 10.14 21 VAL B C 1
ATOM 701 O O . VAL B 2 21 ? 57.951 41.827 -10.455 1.00 10.10 21 VAL B O 1
ATOM 705 N N . GLY B 2 22 ? 58.509 40.222 -11.908 1.00 9.44 22 GLY B N 1
ATOM 706 C CA . GLY B 2 22 ? 59.905 40.611 -11.889 1.00 10.44 22 GLY B CA 1
ATOM 707 C C . GLY B 2 22 ? 60.701 39.975 -10.761 1.00 11.45 22 GLY B C 1
ATOM 708 O O . GLY B 2 22 ? 60.256 39.023 -10.117 1.00 11.99 22 GLY B O 1
ATOM 709 N N . SER B 2 23 ? 61.894 40.517 -10.534 1.00 14.11 23 SER B N 1
ATOM 710 C CA . SER B 2 23 ? 62.818 40.027 -9.518 1.00 16.25 23 SER B CA 1
ATOM 711 C C . SER B 2 23 ? 62.430 40.431 -8.111 1.00 14.73 23 SER B C 1
ATOM 712 O O . SER B 2 23 ? 61.765 41.459 -7.901 1.00 14.63 23 SER B O 1
ATOM 715 N N .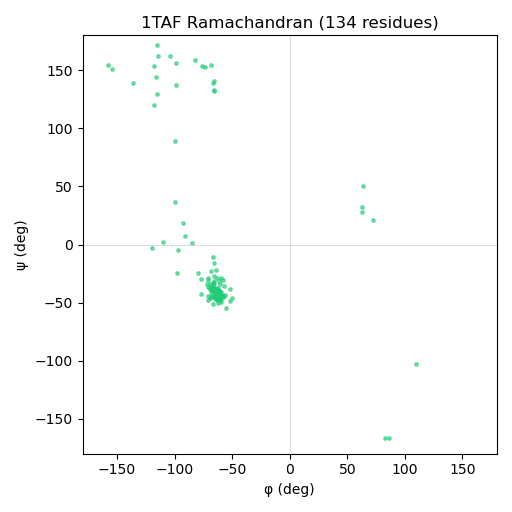 LEU B 2 24 ? 62.857 39.615 -7.153 1.00 12.29 24 LEU B N 1
ATOM 716 C CA . LEU B 2 24 ? 62.602 39.882 -5.748 1.00 12.66 24 LEU B CA 1
ATOM 717 C C . LEU B 2 24 ? 63.941 40.096 -5.087 1.00 11.68 24 LEU B C 1
ATOM 718 O O . LEU B 2 24 ? 64.922 39.436 -5.431 1.00 10.54 24 LEU B O 1
ATOM 723 N N . SER B 2 25 ? 63.965 41.011 -4.128 1.00 11.70 25 SER B N 1
ATOM 724 C CA . SER B 2 25 ? 65.161 41.264 -3.349 1.00 11.29 25 SER B CA 1
ATOM 725 C C . SER B 2 25 ? 65.339 39.991 -2.499 1.00 10.38 25 SER B C 1
ATOM 726 O O . SER B 2 25 ? 64.359 39.282 -2.223 1.00 9.11 25 SER B O 1
ATOM 729 N N . ASP B 2 26 ? 66.566 39.686 -2.090 1.00 8.94 26 ASP B N 1
ATOM 730 C CA . ASP B 2 26 ? 66.796 38.482 -1.297 1.00 8.58 26 ASP B CA 1
ATOM 731 C C . ASP B 2 26 ? 66.032 38.502 0.013 1.00 7.60 26 ASP B C 1
ATOM 732 O O . ASP B 2 26 ? 65.502 37.481 0.425 1.00 7.03 26 ASP B O 1
ATOM 737 N N . ASP B 2 27 ? 65.971 39.660 0.667 1.00 7.55 27 ASP B N 1
ATOM 738 C CA . ASP B 2 27 ? 65.249 39.757 1.934 1.00 8.95 27 ASP B CA 1
ATOM 739 C C . ASP B 2 27 ? 63.731 39.560 1.758 1.00 8.85 27 ASP B C 1
ATOM 740 O O . ASP B 2 27 ? 63.059 38.988 2.626 1.00 8.03 27 ASP B O 1
ATOM 745 N N . ALA B 2 28 ? 63.209 40.000 0.613 1.00 7.34 28 ALA B N 1
ATOM 746 C CA . ALA B 2 28 ? 61.787 39.852 0.302 1.00 7.66 28 ALA B CA 1
ATOM 747 C C . ALA B 2 28 ? 61.454 38.369 0.067 1.00 6.16 28 ALA B C 1
ATOM 748 O O . ALA B 2 28 ? 60.480 37.858 0.610 1.00 7.26 28 ALA B O 1
ATOM 750 N N . ALA B 2 29 ? 62.282 37.674 -0.709 1.00 5.66 29 ALA B N 1
ATOM 751 C CA . ALA B 2 29 ? 62.072 36.246 -0.973 1.00 4.55 29 ALA B CA 1
ATOM 752 C C . ALA B 2 29 ? 62.179 35.426 0.310 1.00 6.05 29 ALA B C 1
ATOM 753 O O . ALA B 2 29 ? 61.397 34.497 0.504 1.00 5.58 29 ALA B O 1
ATOM 755 N N . LYS B 2 30 ? 63.155 35.751 1.168 1.00 7.64 30 LYS B N 1
ATOM 756 C CA . LYS B 2 30 ? 63.346 35.041 2.443 1.00 8.69 30 LYS B CA 1
ATOM 757 C C . LYS B 2 30 ? 62.141 35.247 3.359 1.00 9.27 30 LYS B C 1
ATOM 758 O O . LYS B 2 30 ? 61.689 34.320 4.042 1.00 10.82 30 LYS B O 1
ATOM 764 N N . GLU B 2 31 ? 61.635 36.471 3.399 1.00 8.49 31 GLU B N 1
ATOM 765 C CA . GLU B 2 31 ? 60.489 36.769 4.243 1.00 7.60 31 GLU B CA 1
ATOM 766 C C . GLU B 2 31 ? 59.278 35.966 3.790 1.00 8.17 31 GLU B C 1
ATOM 767 O O . GLU B 2 31 ? 58.596 35.356 4.604 1.00 8.71 31 GLU B O 1
ATOM 773 N N . LEU B 2 32 ? 59.019 35.975 2.487 1.00 8.44 32 LEU B N 1
ATOM 774 C CA . LEU B 2 32 ? 57.898 35.252 1.899 1.00 8.65 32 LEU B CA 1
ATOM 775 C C . LEU B 2 32 ? 58.000 33.746 2.097 1.00 6.58 32 LEU B C 1
ATOM 776 O O . LEU B 2 32 ? 56.996 33.086 2.341 1.00 5.95 32 LEU B O 1
ATOM 781 N N . ALA B 2 33 ? 59.202 33.202 1.932 1.00 6.33 33 ALA B N 1
ATOM 782 C CA . ALA B 2 33 ? 59.428 31.770 2.106 1.00 9.44 33 ALA B CA 1
ATOM 783 C C . ALA B 2 33 ? 59.149 31.387 3.556 1.00 10.59 33 ALA B C 1
ATOM 784 O O . ALA B 2 33 ? 58.600 30.322 3.844 1.00 8.88 33 ALA B O 1
ATOM 786 N N . GLU B 2 34 ? 59.518 32.279 4.466 1.00 11.37 34 GLU B N 1
ATOM 787 C CA . GLU B 2 34 ? 59.301 32.035 5.870 1.00 10.93 34 GLU B CA 1
ATOM 788 C C . GLU B 2 34 ? 57.822 32.126 6.205 1.00 10.08 34 GLU B C 1
ATOM 789 O O . GLU B 2 34 ? 57.274 31.257 6.893 1.00 8.71 34 GLU B O 1
ATOM 795 N N . ASP B 2 35 ? 57.188 33.187 5.717 1.00 7.10 35 ASP B N 1
ATOM 796 C CA . ASP B 2 35 ? 55.770 33.415 5.932 1.00 7.27 35 ASP B CA 1
ATOM 797 C C . ASP B 2 35 ? 54.901 32.294 5.388 1.00 7.66 35 ASP B C 1
ATOM 798 O O . ASP B 2 35 ? 54.011 31.810 6.090 1.00 9.34 35 ASP B O 1
ATOM 803 N N . VAL B 2 36 ? 55.164 31.858 4.156 1.00 7.04 36 VAL B N 1
ATOM 804 C CA . VAL B 2 36 ? 54.372 30.781 3.578 1.00 7.76 36 VAL B CA 1
ATOM 805 C C . VAL B 2 36 ? 54.568 29.457 4.324 1.00 6.82 36 VAL B C 1
ATOM 806 O O . VAL B 2 36 ? 53.634 28.664 4.442 1.00 6.57 36 VAL B O 1
ATOM 810 N N . SER B 2 37 ? 55.771 29.239 4.848 1.00 6.37 37 SER B N 1
ATOM 811 C CA . SER B 2 37 ? 56.076 28.031 5.602 1.00 5.82 37 SER B CA 1
ATOM 812 C C . SER B 2 37 ? 55.311 28.048 6.915 1.00 7.94 37 SER B C 1
ATOM 813 O O . SER B 2 37 ? 54.846 27.008 7.374 1.00 7.36 37 SER B O 1
ATOM 816 N N . ILE B 2 38 ? 55.172 29.233 7.509 1.00 7.48 38 ILE B N 1
ATOM 817 C CA . ILE B 2 38 ? 54.425 29.381 8.756 1.00 7.75 38 ILE B CA 1
ATOM 818 C C . ILE B 2 38 ? 52.947 29.091 8.490 1.00 8.22 38 ILE B C 1
ATOM 819 O O . ILE B 2 38 ? 52.276 28.452 9.307 1.00 7.91 38 ILE B O 1
ATOM 824 N N . LYS B 2 39 ? 52.460 29.568 7.341 1.00 7.99 39 LYS B N 1
ATOM 825 C CA . LYS B 2 39 ? 51.076 29.366 6.909 1.00 9.37 39 LYS B CA 1
ATOM 826 C C . LYS B 2 39 ? 50.812 27.890 6.652 1.00 7.92 39 LYS B C 1
ATOM 827 O O . LYS B 2 39 ? 49.769 27.358 7.045 1.00 9.99 39 LYS B O 1
ATOM 833 N N . LEU B 2 40 ? 51.757 27.233 5.991 1.00 5.74 40 LEU B N 1
ATOM 834 C CA . LEU B 2 40 ? 51.649 25.803 5.699 1.00 7.70 40 LEU B CA 1
ATOM 835 C C . LEU B 2 40 ? 51.527 24.966 6.982 1.00 9.29 40 LEU B C 1
ATOM 836 O O . LEU B 2 40 ? 50.702 24.049 7.059 1.00 9.64 40 LEU B O 1
ATOM 841 N N . LYS B 2 41 ? 52.343 25.289 7.986 1.00 6.92 41 LYS B N 1
ATOM 842 C CA . LYS B 2 41 ? 52.317 24.573 9.260 1.00 6.41 41 LYS B CA 1
ATOM 843 C C . LYS B 2 41 ? 50.969 24.791 9.953 1.00 6.04 41 LYS B C 1
ATOM 844 O O . LYS B 2 41 ? 50.408 23.850 10.505 1.00 6.32 41 LYS B O 1
ATOM 850 N N . ARG B 2 42 ? 50.426 26.009 9.873 1.00 5.47 42 ARG B N 1
ATOM 851 C CA . ARG B 2 42 ? 49.119 26.312 10.465 1.00 5.36 42 ARG B CA 1
ATOM 852 C C . ARG B 2 42 ? 48.001 25.532 9.763 1.00 6.45 42 ARG B C 1
ATOM 853 O O . ARG B 2 42 ? 47.117 24.985 10.414 1.00 5.74 42 ARG B O 1
ATOM 861 N N . ILE B 2 43 ? 48.033 25.507 8.431 1.00 5.37 43 ILE B N 1
ATOM 862 C CA . ILE B 2 43 ? 47.032 24.792 7.644 1.00 5.43 43 ILE B CA 1
ATOM 863 C C . ILE B 2 43 ? 47.055 23.294 7.974 1.00 7.08 43 ILE B C 1
ATOM 864 O O . ILE B 2 43 ? 46.011 22.690 8.220 1.00 5.87 43 ILE B O 1
ATOM 869 N N . VAL B 2 44 ? 48.249 22.708 7.995 1.00 5.86 44 VAL B N 1
ATOM 870 C CA . VAL B 2 44 ? 48.410 21.291 8.300 1.00 8.83 44 VAL B CA 1
ATOM 871 C C . VAL B 2 44 ? 47.965 20.989 9.738 1.00 8.93 44 VAL B C 1
ATOM 872 O O . VAL B 2 44 ? 47.273 20.001 9.992 1.00 9.34 44 VAL B O 1
ATOM 876 N N . GLN B 2 45 ? 48.361 21.847 10.670 1.00 7.52 45 GLN B N 1
ATOM 877 C CA . GLN B 2 45 ? 47.987 21.678 12.072 1.00 8.86 45 GLN B CA 1
ATOM 878 C C . GLN B 2 45 ? 46.462 21.693 12.254 1.00 8.32 45 GLN B C 1
ATOM 879 O O . GLN B 2 45 ? 45.906 20.798 12.874 1.00 9.09 45 GLN B O 1
ATOM 885 N N . ASP B 2 46 ? 45.785 22.686 11.687 1.00 7.07 46 ASP B N 1
ATOM 886 C CA . ASP B 2 46 ? 44.333 22.786 11.807 1.00 8.28 46 ASP B CA 1
ATOM 887 C C . ASP B 2 46 ? 43.639 21.620 11.130 1.00 8.69 46 ASP B C 1
ATOM 888 O O . ASP B 2 46 ? 42.635 21.119 11.637 1.00 10.43 46 ASP B O 1
ATOM 893 N N . ALA B 2 47 ? 44.166 21.212 9.975 1.00 7.14 47 ALA B N 1
ATOM 894 C CA . ALA B 2 47 ? 43.637 20.082 9.216 1.00 8.09 47 ALA B CA 1
ATOM 895 C C . ALA B 2 47 ? 43.723 18.798 10.060 1.00 8.63 47 ALA B C 1
ATOM 896 O O . ALA B 2 47 ? 42.785 17.996 10.079 1.00 10.44 47 ALA B O 1
ATOM 898 N N . ALA B 2 48 ? 44.859 18.602 10.732 1.00 8.17 48 ALA B N 1
ATOM 899 C CA . ALA B 2 48 ? 45.068 17.437 11.585 1.00 7.41 48 ALA B CA 1
ATOM 900 C C . ALA B 2 48 ? 44.119 17.481 12.782 1.00 9.66 48 ALA B C 1
ATOM 901 O O . ALA B 2 48 ? 43.701 16.431 13.274 1.00 9.14 48 ALA B O 1
ATOM 903 N N . LYS B 2 49 ? 43.774 18.687 13.242 1.00 9.94 49 LYS B N 1
ATOM 904 C CA . LYS B 2 49 ? 42.833 18.845 14.352 1.00 10.59 49 LYS B CA 1
ATOM 905 C C . LYS B 2 49 ? 41.451 18.412 13.876 1.00 12.26 49 LYS B C 1
ATOM 906 O O . LYS B 2 49 ? 40.708 17.791 14.636 1.00 13.98 49 LYS B O 1
ATOM 912 N N . PHE B 2 50 ? 41.087 18.787 12.645 1.00 1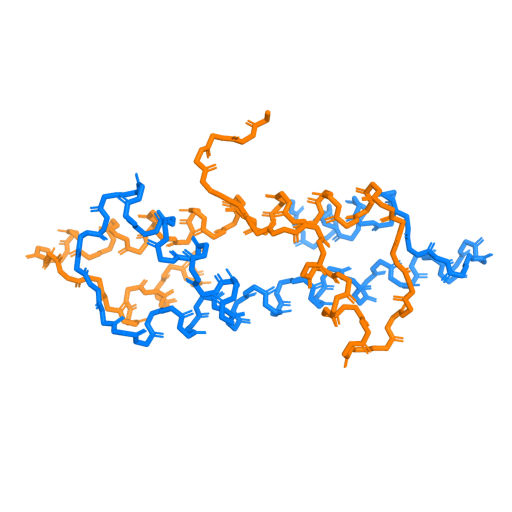2.46 50 PHE B N 1
ATOM 913 C CA . PHE B 2 50 ? 39.790 18.409 12.073 1.00 12.20 50 PHE B CA 1
ATOM 914 C C . PHE B 2 50 ? 39.731 16.901 11.919 1.00 12.15 50 PHE B C 1
ATOM 915 O O . PHE B 2 50 ? 38.731 16.277 12.266 1.00 12.32 50 PHE B O 1
ATOM 923 N N . MET B 2 51 ? 40.814 16.331 11.397 1.00 9.33 51 MET B N 1
ATOM 924 C CA . MET B 2 51 ? 40.938 14.895 11.182 1.00 12.10 51 MET B CA 1
ATOM 925 C C . MET B 2 51 ? 40.683 14.156 12.495 1.00 14.79 51 MET B C 1
ATOM 926 O O . MET B 2 51 ? 39.804 13.298 12.568 1.00 14.09 51 MET B O 1
ATOM 931 N N . ASN B 2 52 ? 41.430 14.534 13.531 1.00 14.48 52 ASN B N 1
ATOM 932 C CA . ASN B 2 52 ? 41.304 13.948 14.867 1.00 17.24 52 ASN B CA 1
ATOM 933 C C . ASN B 2 52 ? 39.940 14.160 15.523 1.00 16.38 52 ASN B C 1
ATOM 934 O O . ASN B 2 52 ? 39.426 13.280 16.214 1.00 17.20 52 ASN B O 1
ATOM 939 N N . HIS B 2 53 ? 39.379 15.345 15.347 1.00 14.11 53 HIS B N 1
ATOM 940 C CA . HIS B 2 53 ? 38.075 15.640 15.899 1.00 15.65 53 HIS B CA 1
ATOM 941 C C . HIS B 2 53 ? 37.074 14.618 15.334 1.00 16.41 53 HIS B C 1
ATOM 942 O O . HIS B 2 53 ? 36.103 14.256 15.998 1.00 14.79 53 HIS B O 1
ATOM 949 N N . ALA B 2 54 ? 37.345 14.153 14.111 1.00 16.14 54 ALA B N 1
ATO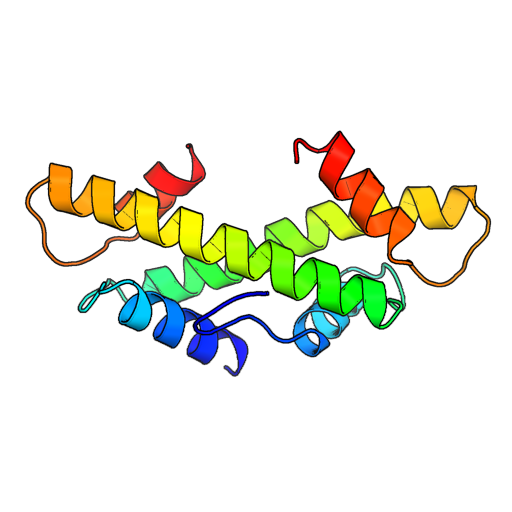M 950 C CA . ALA B 2 54 ? 36.511 13.180 13.414 1.00 17.06 54 ALA B CA 1
ATOM 951 C C . ALA B 2 54 ? 36.968 11.746 13.689 1.00 18.95 54 ALA B C 1
ATOM 952 O O . ALA B 2 54 ? 36.479 10.802 13.068 1.00 20.65 54 ALA B O 1
ATOM 954 N N . LYS B 2 55 ? 37.919 11.597 14.609 1.00 18.75 55 LYS B N 1
ATOM 955 C CA . LYS B 2 55 ? 38.458 10.300 14.995 1.00 20.24 55 LYS B CA 1
ATOM 956 C C . LYS B 2 55 ? 39.174 9.508 13.893 1.00 21.46 55 LYS B C 1
ATOM 957 O O . LYS B 2 55 ? 39.198 8.271 13.921 1.00 22.58 55 LYS B O 1
ATOM 963 N N . ARG B 2 56 ? 39.739 10.213 12.916 1.00 20.03 56 ARG B N 1
ATOM 964 C CA . ARG B 2 56 ? 40.476 9.568 11.834 1.00 19.52 56 ARG B CA 1
ATOM 965 C C . ARG B 2 56 ? 41.975 9.738 12.067 1.00 20.06 56 ARG B C 1
ATOM 966 O O . ARG B 2 56 ? 42.390 10.576 12.870 1.00 20.53 56 ARG B O 1
ATOM 974 N N . GLN B 2 57 ? 42.785 8.921 11.398 1.00 21.18 57 GLN B N 1
ATOM 975 C CA . GLN B 2 57 ? 44.238 9.005 11.554 1.00 21.89 57 GLN B CA 1
ATOM 976 C C . GLN B 2 57 ? 44.969 9.322 10.261 1.00 18.55 57 GLN B C 1
ATOM 977 O O . GLN B 2 57 ? 46.200 9.448 10.248 1.00 16.22 57 GLN B O 1
ATOM 983 N N . LYS B 2 58 ? 44.215 9.425 9.173 1.00 15.27 58 LYS B N 1
ATOM 984 C CA . LYS B 2 58 ? 44.802 9.745 7.883 1.00 12.96 58 LYS B CA 1
ATOM 985 C C . LYS B 2 58 ? 44.220 11.071 7.393 1.00 13.00 58 LYS B C 1
ATOM 986 O O . LYS B 2 58 ? 43.000 11.221 7.251 1.00 13.09 58 LYS B O 1
ATOM 992 N N . LEU B 2 59 ? 45.097 12.043 7.179 1.00 10.95 59 LEU B N 1
ATOM 993 C CA . LEU B 2 59 ? 44.679 13.359 6.727 1.00 8.86 59 LEU B CA 1
ATOM 994 C C . LEU B 2 59 ? 44.099 13.299 5.322 1.00 8.01 59 LEU B C 1
ATOM 995 O O . LEU B 2 59 ? 44.697 12.728 4.418 1.00 7.35 59 LEU B O 1
ATOM 1000 N N . SER B 2 60 ? 42.951 13.935 5.126 1.00 8.89 60 SER B N 1
ATOM 1001 C CA . SER B 2 60 ? 42.316 13.927 3.812 1.00 9.97 60 SER B CA 1
ATOM 1002 C C . SER B 2 60 ? 42.282 15.310 3.183 1.00 10.93 60 SER B C 1
ATOM 1003 O O . SER B 2 60 ? 42.422 16.326 3.868 1.00 10.15 60 SER B O 1
ATOM 1006 N N . VAL B 2 61 ? 42.066 15.342 1.873 1.00 11.69 61 VAL B N 1
ATOM 1007 C CA . VAL B 2 61 ? 41.976 16.601 1.152 1.00 14.87 61 VAL B CA 1
ATOM 1008 C C . VAL B 2 61 ? 40.833 17.429 1.734 1.00 15.24 61 VAL B C 1
ATOM 1009 O O . VAL B 2 61 ? 40.898 18.649 1.742 1.00 14.87 61 VAL B O 1
ATOM 1013 N N . ARG B 2 62 ? 39.820 16.741 2.264 1.00 15.18 62 ARG B N 1
ATOM 1014 C CA . ARG B 2 62 ? 38.654 17.372 2.886 1.00 16.26 62 ARG B CA 1
ATOM 1015 C C . ARG B 2 62 ? 39.068 18.119 4.163 1.00 13.44 62 ARG B C 1
ATOM 1016 O O . ARG B 2 62 ? 38.520 19.178 4.482 1.00 13.18 62 ARG B O 1
ATOM 1024 N N . ASP B 2 63 ? 40.005 17.540 4.911 1.00 12.06 63 ASP B N 1
ATOM 1025 C CA . ASP B 2 63 ? 40.522 18.166 6.131 1.00 11.01 63 ASP B CA 1
ATOM 1026 C C . ASP B 2 63 ? 41.279 19.450 5.741 1.00 10.62 63 ASP B C 1
ATOM 1027 O O . ASP B 2 63 ? 41.188 20.475 6.427 1.00 10.44 63 ASP B O 1
ATOM 1032 N N . ILE B 2 64 ? 42.015 19.380 4.630 1.00 11.21 64 ILE B N 1
ATOM 1033 C CA . ILE B 2 64 ? 42.776 20.524 4.127 1.00 12.23 64 ILE B CA 1
ATOM 1034 C C . ILE B 2 64 ? 41.845 21.643 3.647 1.00 14.42 64 ILE B C 1
ATOM 1035 O O . ILE B 2 64 ? 42.111 22.824 3.886 1.00 14.00 64 ILE B O 1
ATOM 1040 N N . ASP B 2 65 ? 40.744 21.272 2.996 1.00 16.84 65 ASP B N 1
ATOM 1041 C CA . ASP B 2 65 ? 39.762 22.251 2.523 1.00 18.90 65 ASP B CA 1
ATOM 1042 C C . ASP B 2 65 ? 39.142 22.969 3.726 1.00 18.02 65 ASP B C 1
ATOM 1043 O O . ASP B 2 65 ? 39.001 24.193 3.720 1.00 17.91 65 ASP B O 1
ATOM 1048 N N . MET B 2 66 ? 38.763 22.201 4.744 1.00 14.92 66 MET B N 1
ATOM 1049 C CA . MET B 2 66 ? 38.177 22.754 5.960 1.00 17.04 66 MET B CA 1
ATOM 1050 C C . MET B 2 66 ? 39.149 23.735 6.602 1.00 17.49 66 MET B C 1
ATOM 1051 O O . MET B 2 66 ? 38.758 24.806 7.055 1.00 17.93 66 MET B O 1
ATOM 1056 N N . SER B 2 67 ? 40.421 23.348 6.652 1.00 17.46 67 SER B N 1
ATOM 1057 C CA . SER B 2 67 ? 41.479 24.172 7.241 1.00 17.46 67 SER B CA 1
ATOM 1058 C C . SER B 2 67 ? 41.677 25.482 6.460 1.00 18.89 67 SER B C 1
ATOM 1059 O O . SER B 2 67 ? 41.889 26.545 7.055 1.00 18.98 67 SER B O 1
ATOM 1062 N N . LEU B 2 68 ? 41.600 25.398 5.132 1.00 18.53 68 LEU B N 1
ATOM 1063 C CA . LEU B 2 68 ? 41.753 26.567 4.273 1.00 22.83 68 LEU B CA 1
ATOM 1064 C C . LEU B 2 68 ? 40.579 27.515 4.446 1.00 26.02 68 LEU B C 1
ATOM 1065 O O . LEU B 2 68 ? 40.683 28.692 4.139 1.00 29.71 68 LEU B O 1
ATOM 1070 N N . LYS B 2 69 ? 39.452 26.997 4.914 1.00 31.25 69 LYS B N 1
ATOM 1071 C CA . LYS B 2 69 ? 38.289 27.842 5.147 1.00 34.93 69 LYS B CA 1
ATOM 1072 C C . LYS B 2 69 ? 38.490 28.629 6.444 1.00 37.94 69 LYS B C 1
ATOM 1073 O O . LYS B 2 69 ? 38.009 29.753 6.568 1.00 40.66 69 LYS B O 1
ATOM 1079 N N . VAL B 2 70 ? 39.243 28.055 7.386 1.00 40.72 70 VAL B N 1
ATOM 1080 C CA . VAL B 2 70 ? 39.514 28.704 8.673 1.00 41.25 70 VAL B CA 1
ATOM 1081 C C . VAL B 2 70 ? 40.862 29.426 8.673 1.00 43.03 70 VAL B C 1
#

B-factor: mean 17.7, std 11.0, range [2.0, 57.94]